Protein AF-A0A2T7KFS6-F1 (afdb_monomer_lite)

pLDDT: mean 76.48, std 19.61, range [35.09, 97.0]

Foldseek 3Di:
DDDDPDDDDPDDDDPPDPDPCDPPPDDFAKDKDKDFDKDFQDLVLLLVVLVVLCVVPVPLLVVLVDDPPDRQDSVSSLVSCVVVDDQVVVVVSRMHGPDMDMDMDGDPDPDPDDDDDDPPDPPPDDD

Sequence (127 aa):
MARRITHPSLLPAVPVQEIPRRPLSLGVHVQRIQIDDLVVTDHRLVLAHARTAARQDPETAALLGYGPTTPLTLQASAALLAALHTTDELSDMGMRIARQTTRTTAATQHRGPVTLELSDAPEQEGR

Secondary structure (DSSP, 8-state):
-------S---------------------EEEEEEEEEEES-HHHHHHHHHHHHHH-HHHHHHTT-BTTBPPPHHHHHHHHHHHS-HHHHHHTTEEEEEEEEEEEE----PPP--------------

Radius of gyration: 32.61 Å; chains: 1; bounding box: 73×32×96 Å

Structure (mmCIF, N/CA/C/O backbone):
data_AF-A0A2T7KFS6-F1
#
_entry.id   AF-A0A2T7KFS6-F1
#
loop_
_atom_site.group_PDB
_atom_site.id
_atom_site.type_symbol
_atom_site.label_atom_id
_atom_site.label_alt_id
_atom_site.label_comp_id
_atom_site.label_asym_id
_atom_site.label_entity_id
_atom_site.label_seq_id
_atom_site.pdbx_PDB_ins_code
_atom_site.Cartn_x
_atom_site.Cartn_y
_atom_site.Cartn_z
_atom_site.occupancy
_atom_site.B_iso_or_equiv
_atom_site.auth_seq_id
_atom_site.auth_comp_id
_atom_site.auth_asym_id
_atom_site.auth_atom_id
_atom_site.pdbx_PDB_model_num
ATOM 1 N N . MET A 1 1 ? -50.818 -7.214 83.973 1.00 38.03 1 MET A N 1
ATOM 2 C CA . MET A 1 1 ? -49.839 -8.244 83.560 1.00 38.03 1 MET A CA 1
ATOM 3 C C . MET A 1 1 ? -49.689 -8.197 82.048 1.00 38.03 1 MET A C 1
ATOM 5 O O . MET A 1 1 ? -50.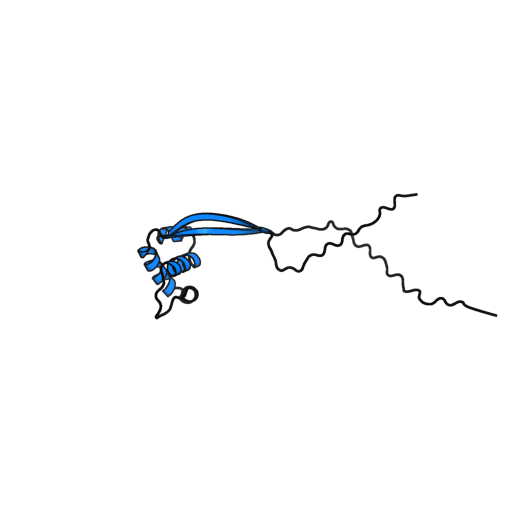690 -8.118 81.352 1.00 38.03 1 MET A O 1
ATOM 9 N N . ALA A 1 2 ? -48.446 -8.120 81.577 1.00 42.38 2 ALA A N 1
ATOM 10 C CA . ALA A 1 2 ? -48.057 -7.818 80.203 1.00 42.38 2 ALA A CA 1
ATOM 11 C C . ALA A 1 2 ? -48.256 -8.993 79.237 1.00 42.38 2 ALA A C 1
ATOM 13 O O . ALA A 1 2 ? -47.996 -10.129 79.619 1.00 42.38 2 ALA A O 1
ATOM 14 N N . ARG A 1 3 ? -48.559 -8.698 77.966 1.00 42.53 3 ARG A N 1
ATOM 15 C CA . ARG A 1 3 ? -48.150 -9.525 76.820 1.00 42.53 3 ARG A CA 1
ATOM 16 C C . ARG A 1 3 ? -47.808 -8.618 75.637 1.00 42.53 3 ARG A C 1
ATOM 18 O O . ARG A 1 3 ? -48.680 -8.120 74.936 1.00 42.53 3 ARG A O 1
ATOM 25 N N . ARG A 1 4 ? -46.503 -8.367 75.490 1.00 45.12 4 ARG A N 1
ATOM 26 C CA . ARG A 1 4 ? -45.877 -7.749 74.318 1.00 45.12 4 ARG A CA 1
ATOM 27 C C . ARG A 1 4 ? -46.023 -8.723 73.150 1.00 45.12 4 ARG A C 1
ATOM 29 O O . ARG A 1 4 ? -45.524 -9.841 73.240 1.00 45.12 4 ARG A O 1
ATOM 36 N N . ILE A 1 5 ? -46.700 -8.306 72.086 1.00 53.12 5 ILE A N 1
ATOM 37 C CA . ILE A 1 5 ? -46.636 -8.987 70.793 1.00 53.12 5 ILE A CA 1
ATOM 38 C C . ILE A 1 5 ? -45.429 -8.385 70.074 1.00 53.12 5 ILE A C 1
ATOM 40 O O . ILE A 1 5 ? -45.495 -7.304 69.497 1.00 53.12 5 ILE A O 1
ATOM 44 N N . THR A 1 6 ? -44.282 -9.037 70.221 1.00 46.38 6 THR A N 1
ATOM 45 C CA . THR A 1 6 ? -43.054 -8.713 69.494 1.00 46.38 6 THR A CA 1
ATOM 46 C C . THR A 1 6 ? -43.196 -9.263 68.076 1.00 46.38 6 THR A C 1
ATOM 48 O O . THR A 1 6 ? -43.039 -10.462 67.859 1.00 46.38 6 THR A O 1
ATOM 51 N N . HIS A 1 7 ? -43.537 -8.405 67.114 1.00 47.78 7 HIS A N 1
ATOM 52 C CA . HIS A 1 7 ? -43.425 -8.746 65.695 1.00 47.78 7 HIS A CA 1
ATOM 53 C C . HIS A 1 7 ? -41.937 -8.806 65.307 1.00 47.78 7 HIS A C 1
ATOM 55 O O . HIS A 1 7 ? -41.196 -7.877 65.643 1.00 47.78 7 HIS A O 1
ATOM 61 N N . PRO A 1 8 ? -41.466 -9.876 64.643 1.00 49.44 8 PRO A N 1
ATOM 62 C CA . PRO A 1 8 ? -40.081 -9.970 64.216 1.00 49.44 8 PRO A CA 1
ATOM 63 C C . PRO A 1 8 ? -39.859 -9.170 62.924 1.00 49.44 8 PRO A C 1
ATOM 65 O O . PRO A 1 8 ? -40.660 -9.238 61.995 1.00 49.44 8 PRO A O 1
ATOM 68 N N . SER A 1 9 ? -38.722 -8.472 62.882 1.00 48.09 9 SER A N 1
ATOM 69 C CA . SER A 1 9 ? -38.058 -7.954 61.675 1.00 48.09 9 SER A CA 1
ATOM 70 C C . SER A 1 9 ? -38.567 -6.627 61.094 1.00 48.09 9 SER A C 1
ATOM 72 O O . SER A 1 9 ? -38.982 -6.550 59.942 1.00 48.09 9 SER A O 1
ATOM 74 N N . LEU A 1 10 ? -38.403 -5.537 61.851 1.00 49.66 10 LEU A N 1
ATOM 75 C CA . LEU A 1 10 ? -38.155 -4.222 61.247 1.00 49.66 10 LEU A CA 1
ATOM 76 C C . LEU A 1 10 ? -36.681 -4.171 60.826 1.00 49.66 10 LEU A C 1
ATOM 78 O O . LEU A 1 10 ? -35.803 -3.894 61.643 1.00 49.66 10 LEU A O 1
ATOM 82 N N . LEU A 1 11 ? -36.402 -4.497 59.562 1.00 55.91 11 LEU A N 1
ATOM 83 C CA . LEU A 1 11 ? -35.117 -4.153 58.955 1.00 55.91 11 LEU A CA 1
ATOM 84 C C . LEU A 1 11 ? -34.979 -2.617 58.948 1.00 55.91 11 LEU A C 1
ATOM 86 O O . LEU A 1 11 ? -35.980 -1.932 58.719 1.00 55.91 11 LEU A O 1
ATOM 90 N N . PRO A 1 12 ? -33.785 -2.054 59.210 1.00 47.91 12 PRO A N 1
ATOM 91 C CA . PRO A 1 12 ? -33.590 -0.609 59.196 1.00 47.91 12 PRO A CA 1
ATOM 92 C C . PRO A 1 12 ? -33.981 -0.039 57.831 1.00 47.91 12 PRO A C 1
ATOM 94 O O . PRO A 1 12 ? -33.520 -0.534 56.802 1.00 47.91 12 PRO A O 1
ATOM 97 N N . ALA A 1 13 ? -34.817 1.000 57.820 1.00 56.56 13 ALA A N 1
ATOM 98 C CA . ALA A 1 13 ? -35.080 1.776 56.617 1.00 56.56 13 ALA A CA 1
ATOM 99 C C . ALA A 1 13 ? -33.749 2.357 56.116 1.00 56.56 13 ALA A C 1
ATOM 101 O O . ALA A 1 13 ? -33.148 3.217 56.761 1.00 56.56 13 ALA A O 1
ATOM 102 N N . VAL A 1 14 ? -33.264 1.836 54.991 1.00 55.91 14 VAL A N 1
ATOM 103 C CA . VAL A 1 14 ? -32.104 2.382 54.286 1.00 55.91 14 VAL A CA 1
ATOM 104 C C . VAL A 1 14 ? -32.514 3.767 53.774 1.00 55.91 14 VAL A C 1
ATOM 106 O O . VAL A 1 14 ? -33.590 3.879 53.181 1.00 55.91 14 VAL A O 1
ATOM 109 N N . PRO A 1 15 ? -31.732 4.834 54.013 1.00 48.50 15 PRO A N 1
ATOM 110 C CA . PRO A 1 15 ? -32.089 6.150 53.507 1.00 48.50 15 PRO A CA 1
ATOM 111 C C . PRO A 1 15 ? -32.160 6.094 51.978 1.00 48.50 15 PRO A C 1
ATOM 113 O O . PRO A 1 15 ? -31.227 5.622 51.326 1.00 48.50 15 PRO A O 1
ATOM 116 N N . VAL A 1 16 ? -33.277 6.565 51.417 1.00 56.28 16 VAL A N 1
ATOM 117 C CA . VAL A 1 16 ? -33.430 6.787 49.977 1.00 56.28 16 VAL A CA 1
ATOM 118 C C . VAL A 1 16 ? -32.385 7.821 49.584 1.00 56.28 16 VAL A C 1
ATOM 120 O O . VAL A 1 16 ? -32.512 9.007 49.877 1.00 56.28 16 VAL A O 1
ATOM 123 N N . GLN A 1 17 ? -31.295 7.348 48.993 1.00 54.06 17 GLN A N 1
ATOM 124 C CA . GLN A 1 17 ? -30.260 8.208 48.459 1.00 54.06 17 GLN A CA 1
ATOM 125 C C . GLN A 1 17 ? -30.835 8.832 47.184 1.00 54.06 17 GLN A C 1
ATOM 127 O O . GLN A 1 17 ? -31.021 8.142 46.183 1.00 54.06 17 GLN A O 1
ATOM 132 N N . GLU A 1 18 ? -31.186 10.118 47.232 1.00 53.44 18 GLU A N 1
ATOM 133 C CA . GLU A 1 18 ? -31.571 10.884 46.047 1.00 53.44 18 GLU A CA 1
ATOM 134 C C . GLU A 1 18 ? -30.363 10.959 45.112 1.00 53.44 18 GLU A C 1
ATOM 136 O O . GLU A 1 18 ? -29.474 11.798 45.256 1.00 53.44 18 GLU A O 1
ATOM 141 N N . ILE A 1 19 ? -30.290 10.022 44.170 1.00 60.22 19 ILE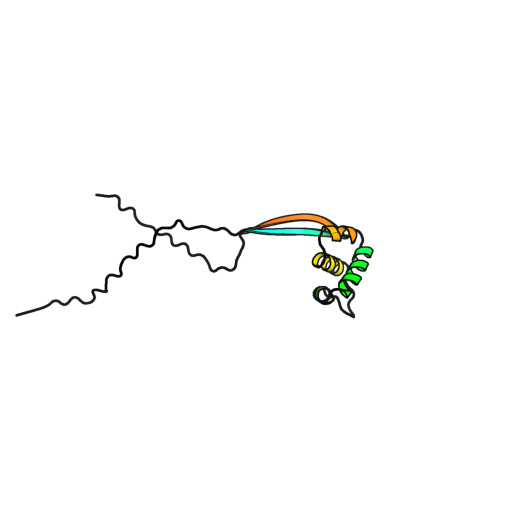 A N 1
ATOM 142 C CA . ILE A 1 19 ? -29.299 10.063 43.104 1.00 60.22 19 ILE A CA 1
ATOM 143 C C . ILE A 1 19 ? -29.695 11.249 42.216 1.00 60.22 19 ILE A C 1
ATOM 145 O O . ILE A 1 19 ? -30.787 11.229 41.637 1.00 60.22 19 ILE A O 1
ATOM 149 N N . PRO A 1 20 ? -28.860 12.297 42.087 1.00 55.06 20 PRO A N 1
ATOM 150 C CA . PRO A 1 20 ? -29.169 13.401 41.195 1.00 55.06 20 PRO A CA 1
ATOM 151 C C . PRO A 1 20 ? -29.329 12.849 39.777 1.00 55.06 20 PRO A C 1
ATOM 153 O O . PRO A 1 20 ? -28.387 12.281 39.219 1.00 55.06 20 PRO A O 1
ATOM 156 N N . ARG A 1 21 ? -30.530 13.016 39.205 1.00 64.25 21 ARG A N 1
ATOM 157 C CA . ARG A 1 21 ? -30.890 12.638 37.830 1.00 64.25 21 ARG A CA 1
ATOM 158 C C . ARG A 1 21 ? -30.107 13.500 36.838 1.00 64.25 21 ARG A C 1
ATOM 160 O O . ARG A 1 21 ? -30.639 14.427 36.234 1.00 64.25 21 ARG A O 1
ATOM 167 N N . ARG A 1 22 ? -28.806 13.242 36.701 1.00 59.03 22 ARG A N 1
ATOM 168 C CA . ARG A 1 22 ? -28.021 13.782 35.592 1.00 59.03 22 ARG A CA 1
ATOM 169 C C . ARG A 1 22 ? -28.534 13.121 34.311 1.00 59.03 22 ARG A C 1
ATOM 171 O O . ARG A 1 22 ? -28.738 11.906 34.322 1.00 59.03 22 ARG A O 1
ATOM 178 N N . PRO A 1 23 ? -28.743 13.877 33.221 1.00 65.69 23 PRO A N 1
ATOM 179 C CA . PRO A 1 23 ? -29.078 13.275 31.941 1.00 65.69 23 PRO A CA 1
ATOM 180 C C . PRO A 1 23 ? -27.999 12.250 31.583 1.00 65.69 23 PRO A C 1
ATOM 182 O O . PRO A 1 23 ? -26.802 12.530 31.693 1.00 65.69 23 PRO A O 1
ATOM 185 N N . LEU A 1 24 ? -28.429 11.047 31.205 1.00 63.84 24 LEU A N 1
ATOM 186 C CA . LEU A 1 24 ? -27.529 9.989 30.762 1.00 63.84 24 LEU A CA 1
ATOM 187 C C . LEU A 1 24 ? -26.782 10.496 29.521 1.00 63.84 24 LEU A C 1
ATOM 189 O O . LEU A 1 24 ? -27.382 10.708 28.469 1.00 63.84 24 LEU A O 1
ATOM 193 N N . SER A 1 25 ? -25.475 10.732 29.647 1.00 59.22 25 SER A N 1
ATOM 194 C CA . SER A 1 25 ? -24.639 11.125 28.512 1.00 59.22 25 SER A CA 1
ATOM 195 C C . SER A 1 25 ? -24.374 9.895 27.643 1.00 59.22 25 SER A C 1
ATOM 197 O O . SER A 1 25 ? -23.538 9.052 27.972 1.00 59.22 25 SER A O 1
ATOM 199 N N . LEU A 1 26 ? -25.122 9.768 26.546 1.00 66.25 26 LEU A N 1
ATOM 200 C C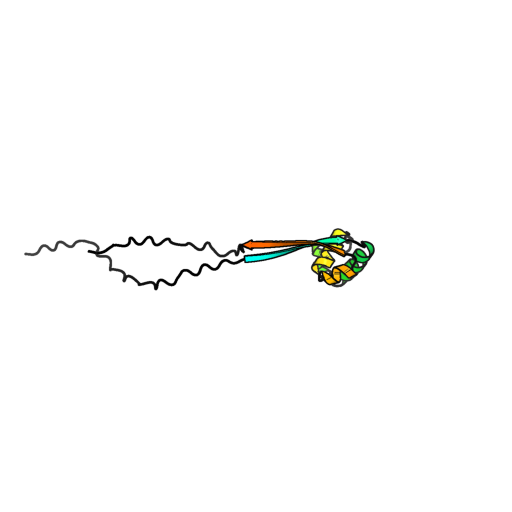A . LEU A 1 26 ? -24.936 8.721 25.543 1.00 66.25 26 LEU A CA 1
ATOM 201 C C . LEU A 1 26 ? -23.800 9.123 24.593 1.00 66.25 26 LEU A C 1
ATOM 203 O O . LEU A 1 26 ? -24.015 9.770 23.570 1.00 66.25 26 LEU A O 1
ATOM 207 N N . GLY A 1 27 ? -22.569 8.753 24.942 1.00 67.56 27 GLY A N 1
ATOM 208 C CA . GLY A 1 27 ? -21.409 8.946 24.073 1.00 67.56 27 GLY A CA 1
ATOM 209 C C . GLY A 1 27 ? -21.263 7.808 23.063 1.00 67.56 27 GLY A C 1
ATOM 210 O O . GLY A 1 27 ? -20.791 6.732 23.422 1.00 67.56 27 GLY A O 1
ATOM 211 N N . VAL A 1 28 ? -21.602 8.036 21.792 1.00 70.88 28 VAL A N 1
ATOM 212 C CA . VAL A 1 28 ? -21.324 7.069 20.714 1.00 70.88 28 VAL A CA 1
ATOM 213 C C . VAL A 1 28 ? -19.892 7.258 20.226 1.00 70.88 28 VAL A C 1
ATOM 215 O O . VAL A 1 28 ? -19.516 8.342 19.787 1.00 70.88 28 VAL A O 1
ATOM 218 N N . HIS A 1 29 ? -19.080 6.206 20.308 1.00 76.00 29 HIS A N 1
ATOM 219 C CA . HIS A 1 29 ? -17.727 6.217 19.755 1.00 76.00 29 HIS A CA 1
ATOM 220 C C . HIS A 1 29 ? -17.768 5.685 18.328 1.00 76.00 29 HIS A C 1
ATOM 222 O O . HIS A 1 29 ? -18.394 4.662 18.049 1.00 76.00 29 HIS A O 1
ATOM 228 N N . VAL A 1 30 ? -17.099 6.382 17.417 1.00 80.44 30 VAL A N 1
ATOM 229 C CA . VAL A 1 30 ? -17.056 6.038 15.997 1.00 80.44 30 VAL A CA 1
ATOM 230 C C . VAL A 1 30 ? -15.601 5.859 15.590 1.00 80.44 30 VAL A C 1
ATOM 232 O O . VAL A 1 30 ? -14.751 6.679 15.928 1.00 80.44 30 VAL A O 1
ATOM 235 N N . GLN A 1 31 ? -15.315 4.782 14.864 1.00 84.00 31 GLN A N 1
ATOM 236 C CA . GLN A 1 31 ? -14.024 4.522 14.249 1.00 84.00 31 GLN A CA 1
ATOM 237 C C . GLN A 1 31 ? -14.131 4.760 12.743 1.00 84.00 31 GLN A C 1
ATOM 239 O O . GLN A 1 31 ? -15.006 4.212 12.071 1.00 84.00 31 GLN A O 1
ATOM 244 N N . ARG A 1 32 ? -13.227 5.582 12.209 1.00 86.81 32 ARG A N 1
ATOM 245 C CA . ARG A 1 32 ? -13.069 5.792 10.770 1.00 86.81 32 ARG A CA 1
ATOM 246 C C . ARG A 1 32 ? -11.831 5.035 10.307 1.00 86.81 32 ARG A C 1
ATOM 248 O O . ARG A 1 32 ? -10.744 5.270 10.818 1.00 86.81 32 ARG A O 1
ATOM 255 N N . ILE A 1 33 ? -12.015 4.134 9.352 1.00 88.06 33 ILE A N 1
ATOM 256 C CA . ILE A 1 33 ? -10.965 3.310 8.755 1.00 88.06 33 ILE A CA 1
ATOM 257 C C . ILE A 1 33 ? -10.837 3.728 7.291 1.00 88.06 33 ILE A C 1
ATOM 259 O O . ILE A 1 33 ? -11.831 3.744 6.561 1.00 88.06 33 ILE A O 1
ATOM 263 N N . GLN A 1 34 ? -9.629 4.086 6.870 1.00 87.12 34 GLN A N 1
ATOM 264 C CA . GLN A 1 34 ? -9.297 4.327 5.467 1.00 87.12 34 GLN A CA 1
ATOM 265 C C . GLN A 1 34 ? -8.593 3.092 4.910 1.00 87.12 34 GLN A C 1
ATOM 267 O O . GLN A 1 34 ? -7.717 2.529 5.561 1.00 87.12 34 GLN A O 1
ATOM 272 N N . ILE A 1 35 ? -9.041 2.645 3.740 1.00 88.31 35 ILE A N 1
ATOM 273 C CA . ILE A 1 35 ? -8.508 1.490 3.024 1.00 88.31 35 ILE A CA 1
ATOM 274 C C . ILE A 1 35 ? -8.137 1.971 1.628 1.00 88.31 35 ILE A C 1
ATOM 276 O O . ILE A 1 35 ? -9.019 2.371 0.863 1.00 88.31 35 ILE A O 1
ATOM 280 N N . ASP A 1 36 ? -6.848 1.918 1.316 1.00 90.06 36 ASP A N 1
ATOM 281 C CA . ASP A 1 36 ? -6.316 2.287 0.011 1.00 90.06 36 ASP A CA 1
ATOM 282 C C . ASP A 1 36 ? -5.933 1.015 -0.758 1.00 90.06 36 ASP A C 1
ATOM 284 O O . ASP A 1 36 ? -5.087 0.232 -0.324 1.00 90.06 36 ASP A O 1
ATOM 288 N N . ASP A 1 37 ? -6.563 0.809 -1.913 1.00 90.62 37 ASP A N 1
ATOM 289 C CA . ASP A 1 37 ? -6.223 -0.262 -2.843 1.00 90.62 37 ASP A CA 1
ATOM 290 C C . ASP A 1 37 ? -5.066 0.211 -3.726 1.00 90.62 37 ASP A C 1
ATOM 292 O O . ASP A 1 37 ? -5.219 1.128 -4.543 1.00 90.62 37 ASP A O 1
ATOM 296 N N . LEU A 1 38 ? -3.906 -0.425 -3.578 1.00 91.88 38 LEU A N 1
ATOM 297 C CA . LEU A 1 38 ? -2.689 -0.089 -4.313 1.00 91.88 38 LEU A CA 1
ATOM 298 C C . LEU A 1 38 ? -2.506 -0.993 -5.534 1.00 91.88 38 LEU A C 1
ATOM 300 O O . LEU A 1 38 ? -2.696 -2.208 -5.473 1.00 91.88 38 LEU A O 1
ATOM 304 N N . VAL A 1 39 ? -2.078 -0.398 -6.646 1.00 94.88 39 VAL A N 1
ATOM 305 C CA . VAL A 1 39 ? -1.679 -1.109 -7.866 1.00 94.88 39 VAL A CA 1
ATOM 306 C C . VAL A 1 39 ? -0.218 -0.818 -8.162 1.00 94.88 39 VAL A C 1
ATOM 308 O O . VAL A 1 39 ? 0.203 0.336 -8.166 1.00 94.88 39 VAL A O 1
ATOM 311 N N . VAL A 1 40 ? 0.543 -1.868 -8.458 1.00 96.31 40 VAL A N 1
ATOM 312 C CA . VAL A 1 40 ? 1.929 -1.757 -8.919 1.00 96.31 40 VAL A CA 1
ATOM 313 C C . VAL A 1 40 ? 1.936 -1.324 -10.384 1.00 96.31 40 VAL A C 1
ATOM 315 O O . VAL A 1 40 ? 1.383 -2.013 -11.241 1.00 96.31 40 VAL A O 1
ATOM 318 N N . THR A 1 41 ? 2.567 -0.190 -10.672 1.00 95.94 41 THR A N 1
ATOM 319 C CA . THR A 1 41 ? 2.771 0.328 -12.031 1.00 95.94 41 THR A CA 1
ATOM 320 C C . THR A 1 41 ? 4.135 -0.075 -12.583 1.00 95.94 41 THR A C 1
ATOM 322 O O . THR A 1 41 ? 4.224 -0.435 -13.756 1.00 95.94 41 THR A O 1
ATOM 325 N N . ASP A 1 42 ? 5.172 -0.101 -11.740 1.00 96.56 42 ASP A N 1
ATOM 326 C CA . ASP A 1 42 ? 6.511 -0.581 -12.091 1.00 96.56 42 ASP A CA 1
ATOM 327 C C . ASP A 1 42 ? 7.029 -1.590 -11.057 1.00 96.56 42 ASP A C 1
ATOM 329 O O . ASP A 1 42 ? 7.514 -1.254 -9.977 1.00 96.56 42 ASP A O 1
ATOM 333 N N . HIS A 1 43 ? 6.969 -2.871 -11.422 1.00 95.81 43 HIS A N 1
ATOM 334 C CA . HIS A 1 43 ? 7.418 -3.963 -10.563 1.00 95.81 43 HIS A CA 1
ATOM 335 C C . HIS A 1 43 ? 8.930 -3.959 -10.303 1.00 95.81 43 HIS A C 1
ATOM 337 O O . HIS A 1 43 ? 9.365 -4.442 -9.258 1.00 95.81 43 HIS A O 1
ATOM 343 N N . ARG A 1 44 ? 9.754 -3.460 -11.234 1.00 96.25 44 ARG A N 1
ATOM 344 C CA . ARG A 1 44 ? 11.217 -3.461 -11.067 1.00 96.25 44 ARG A CA 1
ATOM 345 C C . ARG A 1 44 ? 11.625 -2.424 -10.039 1.00 96.25 44 ARG A C 1
ATOM 347 O O . ARG A 1 44 ? 12.470 -2.714 -9.193 1.00 96.25 44 ARG A O 1
ATOM 354 N N . LEU A 1 45 ? 10.987 -1.261 -10.108 1.00 96.44 45 LEU A N 1
ATOM 355 C CA . LEU A 1 45 ? 11.179 -0.172 -9.165 1.00 96.44 45 LEU A CA 1
ATOM 356 C C . LEU A 1 45 ? 10.767 -0.609 -7.753 1.00 96.44 45 LEU A C 1
ATOM 358 O O . LEU A 1 45 ? 11.593 -0.569 -6.840 1.00 96.44 45 LEU A O 1
ATOM 362 N N . VAL A 1 46 ? 9.566 -1.182 -7.605 1.00 97.00 46 VAL A N 1
ATOM 363 C CA . VAL A 1 46 ? 9.074 -1.731 -6.329 1.00 97.00 46 VAL A CA 1
ATOM 364 C C . VAL A 1 46 ? 10.050 -2.747 -5.736 1.00 97.00 46 VAL A C 1
ATOM 366 O O . VAL A 1 46 ? 10.413 -2.648 -4.567 1.00 97.00 46 VAL A O 1
ATOM 369 N N . LEU A 1 47 ? 10.531 -3.711 -6.529 1.00 95.56 47 LEU A N 1
ATOM 370 C CA . LEU A 1 47 ? 11.477 -4.721 -6.041 1.00 95.56 47 LEU A CA 1
ATOM 371 C C . LEU A 1 47 ? 12.826 -4.111 -5.625 1.00 95.56 47 LEU A C 1
ATOM 373 O O . LEU A 1 47 ? 13.436 -4.568 -4.656 1.00 95.56 47 LEU A O 1
ATOM 377 N N . ALA A 1 48 ? 13.317 -3.098 -6.343 1.00 95.69 48 ALA A N 1
ATOM 378 C CA . ALA A 1 48 ? 14.572 -2.426 -6.017 1.00 95.69 48 ALA A CA 1
ATOM 379 C C . ALA A 1 48 ? 14.474 -1.638 -4.700 1.00 95.69 48 ALA A C 1
ATOM 381 O O . ALA A 1 48 ? 15.344 -1.777 -3.831 1.00 95.69 48 ALA A O 1
ATOM 382 N N . HIS A 1 49 ? 13.394 -0.873 -4.524 1.00 96.69 49 HIS A N 1
ATOM 383 C CA . HIS A 1 49 ? 13.129 -0.135 -3.291 1.00 96.69 49 HIS A CA 1
ATOM 384 C C . HIS A 1 49 ? 12.872 -1.079 -2.120 1.00 96.69 49 HIS A C 1
ATOM 386 O O . HIS A 1 49 ? 13.510 -0.933 -1.081 1.00 96.69 49 HIS A O 1
ATOM 392 N N . ALA A 1 50 ? 12.060 -2.121 -2.305 1.00 95.38 50 ALA A N 1
ATOM 393 C CA . ALA A 1 50 ? 11.764 -3.087 -1.252 1.00 95.38 50 ALA A CA 1
ATOM 394 C C . ALA A 1 50 ? 13.011 -3.840 -0.771 1.00 95.38 50 ALA A C 1
ATOM 396 O O . ALA A 1 50 ? 13.151 -4.091 0.420 1.00 95.38 50 ALA A O 1
ATOM 397 N N . ARG A 1 51 ? 13.967 -4.156 -1.655 1.00 93.06 51 ARG A N 1
ATOM 398 C CA . ARG A 1 51 ? 15.262 -4.733 -1.238 1.00 93.06 51 ARG A CA 1
ATOM 399 C C . ARG A 1 51 ? 16.087 -3.774 -0.392 1.00 93.06 51 ARG A C 1
ATOM 401 O O . ARG A 1 51 ? 16.837 -4.216 0.474 1.00 93.06 51 ARG A O 1
ATOM 408 N N . THR A 1 52 ? 16.006 -2.479 -0.677 1.00 94.75 52 THR A N 1
ATOM 409 C CA . THR A 1 52 ? 16.694 -1.455 0.113 1.00 94.75 52 THR A CA 1
ATOM 410 C C . THR A 1 52 ? 16.019 -1.284 1.466 1.00 94.75 52 THR A C 1
ATOM 412 O O . THR A 1 52 ? 16.708 -1.364 2.479 1.00 94.75 52 THR A O 1
ATOM 415 N N . ALA A 1 53 ? 14.689 -1.196 1.487 1.00 95.00 53 ALA A N 1
ATOM 416 C CA . ALA A 1 53 ? 13.889 -1.134 2.703 1.00 95.00 53 ALA A CA 1
ATOM 417 C C . ALA A 1 53 ? 14.098 -2.371 3.592 1.00 95.00 53 ALA A C 1
ATOM 419 O O . ALA A 1 53 ? 14.361 -2.235 4.776 1.00 95.00 53 ALA A O 1
ATOM 420 N N . ALA A 1 54 ? 14.128 -3.577 3.019 1.00 93.69 54 ALA A N 1
ATOM 421 C CA . ALA A 1 54 ? 14.357 -4.815 3.768 1.00 93.69 54 ALA A CA 1
ATOM 422 C C . ALA A 1 54 ? 15.751 -4.913 4.412 1.00 93.69 54 ALA A C 1
ATOM 424 O O . ALA A 1 54 ? 15.946 -5.683 5.348 1.00 93.69 54 ALA A O 1
ATOM 425 N N . ARG A 1 55 ? 16.740 -4.162 3.906 1.00 92.94 55 ARG A N 1
ATOM 426 C CA . ARG A 1 55 ? 18.052 -4.033 4.561 1.00 92.94 55 ARG A CA 1
ATOM 427 C C . ARG A 1 55 ? 18.039 -3.008 5.692 1.00 92.94 55 ARG A C 1
ATOM 429 O O . ARG A 1 55 ? 18.845 -3.130 6.606 1.00 92.94 55 ARG A O 1
ATOM 436 N N . GLN A 1 56 ? 17.186 -1.993 5.590 1.00 94.75 56 GLN A N 1
ATOM 437 C CA . GLN A 1 56 ? 17.040 -0.942 6.596 1.00 94.75 56 GLN A CA 1
ATOM 438 C C . GLN A 1 56 ? 16.179 -1.413 7.770 1.00 94.75 56 GLN A C 1
ATOM 440 O O . GLN A 1 56 ? 16.513 -1.129 8.914 1.00 94.75 56 GLN A O 1
ATOM 445 N N . ASP A 1 57 ? 15.125 -2.174 7.479 1.00 94.06 57 ASP A N 1
ATOM 446 C CA . ASP A 1 57 ? 14.219 -2.765 8.454 1.00 94.06 57 ASP A CA 1
ATOM 447 C C . ASP A 1 57 ? 14.011 -4.265 8.160 1.00 94.06 57 ASP A C 1
ATOM 449 O O . ASP A 1 57 ? 13.069 -4.668 7.462 1.00 94.06 57 ASP A O 1
ATOM 453 N N . PRO A 1 58 ? 14.923 -5.118 8.658 1.00 91.62 58 PRO A N 1
ATOM 454 C CA . PRO A 1 58 ? 14.813 -6.558 8.479 1.00 91.62 58 PRO A CA 1
ATOM 455 C C . PRO A 1 58 ? 13.685 -7.172 9.317 1.00 91.62 58 PRO A C 1
ATOM 457 O O . PRO A 1 58 ? 13.187 -8.234 8.944 1.00 91.62 58 PRO A O 1
ATOM 460 N N . GLU A 1 59 ? 13.266 -6.539 10.419 1.00 93.56 59 GLU A N 1
ATOM 461 C CA . GLU A 1 59 ? 12.210 -7.067 11.290 1.00 93.56 59 GLU A CA 1
ATOM 462 C C . GLU A 1 59 ? 10.854 -7.004 10.587 1.00 93.56 59 GLU A C 1
ATOM 464 O O . GLU A 1 59 ? 10.170 -8.024 10.464 1.00 93.56 59 GLU A O 1
ATOM 469 N N . THR A 1 60 ? 10.504 -5.846 10.021 1.00 92.94 60 THR A N 1
ATOM 470 C CA . THR A 1 60 ? 9.261 -5.692 9.252 1.00 92.94 60 THR A CA 1
ATOM 471 C C . THR A 1 60 ? 9.272 -6.562 7.994 1.00 92.94 60 THR A C 1
ATOM 473 O O . THR A 1 60 ? 8.264 -7.183 7.646 1.00 92.94 60 THR A O 1
ATOM 476 N N . ALA A 1 61 ? 10.422 -6.686 7.325 1.00 92.12 61 ALA A N 1
ATOM 477 C CA . ALA A 1 61 ? 10.556 -7.571 6.171 1.00 92.12 61 ALA A CA 1
ATOM 478 C C . ALA A 1 61 ? 10.355 -9.054 6.542 1.00 92.12 61 ALA A C 1
ATOM 480 O O . ALA A 1 61 ? 9.713 -9.792 5.788 1.00 92.12 61 ALA A O 1
ATOM 481 N N . ALA A 1 62 ? 10.847 -9.491 7.706 1.00 92.19 62 ALA A N 1
ATOM 482 C CA . ALA A 1 62 ? 10.669 -10.857 8.193 1.00 92.19 62 ALA A CA 1
ATOM 483 C C . ALA A 1 62 ? 9.197 -11.194 8.483 1.00 92.19 62 ALA A C 1
ATOM 485 O O . ALA A 1 62 ? 8.755 -12.298 8.156 1.00 92.19 62 ALA A O 1
ATOM 486 N N . LEU A 1 63 ? 8.407 -10.241 9.001 1.00 93.75 63 LEU A N 1
ATOM 487 C CA . LEU A 1 63 ? 6.954 -10.408 9.186 1.00 93.75 63 LEU A CA 1
ATOM 488 C C . LEU A 1 63 ? 6.216 -10.687 7.868 1.00 93.75 63 LEU A C 1
ATOM 490 O O . LEU A 1 63 ? 5.181 -11.350 7.857 1.00 93.75 63 LEU A O 1
ATOM 494 N N . LEU A 1 64 ? 6.769 -10.213 6.751 1.00 91.62 64 LEU A N 1
ATOM 495 C CA . LEU A 1 64 ? 6.242 -10.416 5.401 1.00 91.62 64 LEU A CA 1
ATOM 496 C C . LEU A 1 64 ? 6.870 -11.625 4.685 1.00 91.62 64 LEU A C 1
ATOM 498 O O . LEU A 1 64 ? 6.640 -11.830 3.492 1.00 91.62 64 LEU A O 1
ATOM 502 N N . GLY A 1 65 ? 7.648 -12.438 5.407 1.00 85.06 65 GLY A N 1
ATOM 503 C CA . GLY A 1 65 ? 8.241 -13.676 4.906 1.00 85.06 65 GLY A CA 1
ATOM 504 C C . GLY A 1 65 ? 9.573 -13.506 4.172 1.00 85.06 65 GLY A C 1
ATOM 505 O O . GLY A 1 65 ? 10.029 -14.455 3.530 1.00 85.06 65 GLY A O 1
ATOM 506 N N . TYR A 1 66 ? 10.214 -12.333 4.251 1.00 87.75 66 TYR A N 1
ATOM 507 C CA . TYR A 1 66 ? 11.582 -12.162 3.761 1.00 87.75 66 TYR A CA 1
ATOM 508 C C . TYR A 1 66 ? 12.582 -12.849 4.689 1.00 87.75 66 TYR A C 1
ATOM 510 O O . TYR A 1 66 ? 12.505 -12.733 5.910 1.00 87.75 66 TYR A O 1
ATOM 518 N N . GLY A 1 67 ? 13.565 -13.528 4.107 1.00 83.81 67 GLY A N 1
ATOM 519 C CA . GLY A 1 67 ? 14.648 -14.128 4.869 1.00 83.81 67 GLY A CA 1
ATOM 520 C C . GLY A 1 67 ? 15.898 -14.340 4.023 1.00 83.81 67 GLY A C 1
ATOM 521 O O . GLY A 1 67 ? 15.869 -14.134 2.810 1.00 83.81 67 GLY A O 1
ATOM 522 N N . PRO A 1 68 ? 16.999 -14.810 4.630 1.00 78.56 68 PRO A N 1
ATOM 523 C CA . PRO A 1 68 ? 18.273 -15.006 3.935 1.00 78.56 68 PRO A CA 1
ATOM 524 C C . PRO A 1 68 ? 18.164 -15.948 2.729 1.00 78.56 68 PRO A C 1
ATOM 526 O O . PRO A 1 68 ? 18.894 -15.810 1.752 1.00 78.56 68 PRO A O 1
ATOM 529 N N . THR A 1 69 ? 17.242 -16.908 2.804 1.00 84.88 69 THR A N 1
ATOM 530 C CA . THR A 1 69 ? 17.011 -17.941 1.788 1.00 84.88 69 THR A CA 1
ATOM 531 C C . THR A 1 69 ? 15.725 -17.730 0.994 1.00 84.88 69 THR A C 1
ATOM 533 O O . THR A 1 69 ? 15.487 -18.455 0.031 1.00 84.88 69 THR A O 1
ATOM 536 N N . THR A 1 70 ? 14.896 -16.758 1.382 1.00 85.62 70 THR A N 1
ATOM 537 C CA . THR A 1 70 ? 13.571 -16.539 0.796 1.00 85.62 70 THR A CA 1
ATOM 538 C C . THR A 1 70 ? 13.506 -15.127 0.220 1.00 85.62 70 THR A C 1
ATOM 540 O O . THR A 1 70 ? 13.451 -14.159 0.983 1.00 85.62 70 THR A O 1
ATOM 543 N N . PRO A 1 71 ? 13.525 -14.971 -1.117 1.00 83.75 71 PRO A N 1
ATOM 544 C CA . PRO A 1 71 ? 13.438 -13.655 -1.728 1.00 83.75 71 PRO A CA 1
ATOM 545 C C . PRO A 1 71 ? 12.050 -13.047 -1.497 1.00 83.75 71 PRO A C 1
ATOM 547 O O . PRO A 1 71 ? 11.045 -13.756 -1.464 1.00 83.75 71 PRO A O 1
ATOM 550 N N . LEU A 1 72 ? 11.985 -11.718 -1.402 1.00 85.56 72 LEU A N 1
ATOM 551 C CA . LEU A 1 72 ? 10.708 -11.008 -1.384 1.00 85.56 72 LEU A CA 1
ATOM 552 C C . LEU A 1 72 ? 9.955 -11.241 -2.699 1.00 85.56 72 LEU A C 1
ATOM 554 O O . LEU A 1 72 ? 10.473 -10.972 -3.786 1.00 85.56 72 LEU A O 1
ATOM 558 N N . THR A 1 73 ? 8.715 -11.711 -2.585 1.00 93.44 73 THR A N 1
ATOM 559 C CA . THR A 1 73 ? 7.765 -11.721 -3.701 1.00 93.44 73 THR A CA 1
ATOM 560 C C . THR A 1 73 ? 7.322 -10.292 -4.005 1.00 93.44 73 THR A C 1
ATOM 562 O O . THR A 1 73 ? 7.396 -9.422 -3.140 1.00 93.44 73 THR A O 1
ATOM 565 N N . LEU A 1 74 ? 6.807 -10.032 -5.210 1.00 94.38 74 LEU A N 1
ATOM 566 C CA . LEU A 1 74 ? 6.317 -8.694 -5.562 1.00 94.38 74 LEU A CA 1
ATOM 567 C C . LEU A 1 74 ? 5.222 -8.204 -4.601 1.00 94.38 74 LEU A C 1
ATOM 569 O O . LEU A 1 74 ? 5.235 -7.048 -4.194 1.00 94.38 74 LEU A O 1
ATOM 573 N N . GLN A 1 75 ? 4.306 -9.092 -4.208 1.00 93.56 75 GLN A N 1
ATOM 574 C CA . GLN A 1 75 ? 3.252 -8.767 -3.250 1.00 93.56 75 GLN A CA 1
ATOM 575 C C . GLN A 1 75 ? 3.834 -8.413 -1.877 1.00 93.56 75 GLN A C 1
ATOM 577 O O . GLN A 1 75 ? 3.436 -7.411 -1.291 1.00 93.56 75 GLN A O 1
ATOM 582 N N . ALA A 1 76 ? 4.796 -9.196 -1.381 1.00 94.00 76 ALA A N 1
ATOM 583 C CA . ALA A 1 76 ? 5.459 -8.905 -0.113 1.00 94.00 76 ALA A CA 1
ATOM 584 C C . ALA A 1 76 ? 6.297 -7.618 -0.190 1.00 94.00 76 ALA A C 1
ATOM 586 O O . ALA A 1 76 ? 6.326 -6.849 0.761 1.00 94.00 76 ALA A O 1
ATOM 587 N N . SER A 1 77 ? 6.929 -7.336 -1.333 1.00 95.56 77 SER A N 1
ATOM 588 C CA . SER A 1 77 ? 7.628 -6.073 -1.584 1.00 95.56 77 SER A CA 1
ATOM 589 C C . SER A 1 77 ? 6.688 -4.874 -1.542 1.00 95.56 77 SER A C 1
ATOM 591 O O . SER A 1 77 ? 6.984 -3.905 -0.854 1.00 95.56 77 SER A O 1
ATOM 593 N N . ALA A 1 78 ? 5.547 -4.947 -2.229 1.00 95.44 78 ALA A N 1
ATOM 594 C CA . ALA A 1 78 ? 4.542 -3.889 -2.203 1.00 95.44 78 ALA A CA 1
ATOM 595 C C . ALA A 1 78 ? 3.984 -3.677 -0.786 1.00 95.44 78 ALA A C 1
ATOM 597 O O . ALA A 1 78 ? 3.867 -2.541 -0.338 1.00 95.44 78 ALA A O 1
ATOM 598 N N . ALA A 1 79 ? 3.707 -4.766 -0.060 1.00 95.00 79 ALA A N 1
ATOM 599 C CA . ALA A 1 79 ? 3.252 -4.709 1.327 1.00 95.00 79 ALA A CA 1
ATOM 600 C C . ALA A 1 79 ? 4.302 -4.090 2.263 1.00 95.00 79 ALA A C 1
ATOM 602 O O . ALA A 1 79 ? 3.949 -3.282 3.115 1.00 95.00 79 ALA A O 1
ATOM 603 N N . LEU A 1 80 ? 5.585 -4.422 2.081 1.00 95.56 80 LEU A N 1
ATOM 604 C CA . LEU A 1 80 ? 6.681 -3.856 2.868 1.00 95.56 80 LEU A CA 1
ATOM 605 C C . LEU A 1 80 ? 6.785 -2.349 2.652 1.00 95.56 80 LEU A C 1
ATOM 607 O O . LEU A 1 80 ? 6.854 -1.596 3.617 1.00 95.56 80 LEU A O 1
ATOM 611 N N . LEU A 1 81 ? 6.752 -1.902 1.395 1.00 96.12 81 LEU A N 1
ATOM 612 C CA . LEU A 1 81 ? 6.793 -0.475 1.093 1.00 96.12 81 LEU A CA 1
ATOM 613 C C . LEU A 1 81 ? 5.564 0.247 1.654 1.00 96.12 81 LEU A C 1
ATOM 615 O O . LEU A 1 81 ? 5.718 1.287 2.279 1.00 96.12 81 LEU A O 1
ATOM 619 N N . ALA A 1 82 ? 4.369 -0.331 1.511 1.00 94.38 82 ALA A N 1
ATOM 620 C CA . ALA A 1 82 ? 3.142 0.236 2.069 1.00 94.38 82 ALA A CA 1
ATOM 621 C C . ALA A 1 82 ? 3.139 0.302 3.609 1.00 94.38 82 ALA A C 1
ATOM 623 O O . ALA A 1 82 ? 2.446 1.140 4.176 1.00 94.38 82 ALA A O 1
ATOM 624 N N . ALA A 1 83 ? 3.894 -0.566 4.288 1.00 93.81 83 ALA A N 1
ATOM 625 C CA . ALA A 1 83 ? 4.028 -0.542 5.742 1.00 93.81 83 ALA A CA 1
ATOM 626 C C . ALA A 1 83 ? 5.017 0.528 6.236 1.00 93.81 83 ALA A C 1
ATOM 628 O O . ALA A 1 83 ? 4.869 1.024 7.351 1.00 93.81 83 ALA A O 1
ATOM 629 N N . LEU A 1 84 ? 6.025 0.862 5.424 1.00 94.81 84 LEU A N 1
ATOM 630 C CA . LEU A 1 84 ? 7.142 1.726 5.819 1.00 94.81 84 LEU A CA 1
ATOM 631 C C . LEU A 1 84 ? 7.044 3.157 5.285 1.00 94.81 84 LEU A C 1
ATOM 633 O O . LEU A 1 84 ? 7.726 4.042 5.797 1.00 94.81 84 LEU A O 1
ATOM 637 N N . HIS A 1 85 ? 6.216 3.385 4.269 1.00 95.00 85 HIS A N 1
ATOM 638 C CA . HIS A 1 85 ? 6.152 4.650 3.552 1.00 95.00 85 HIS A CA 1
ATOM 639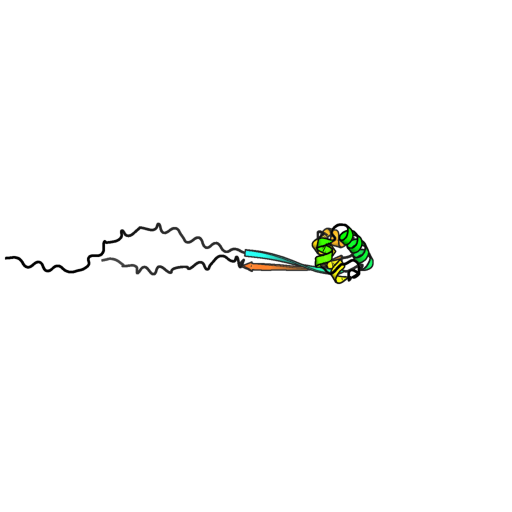 C C . HIS A 1 85 ? 4.737 5.204 3.476 1.00 95.00 85 HIS A C 1
ATOM 641 O O . HIS A 1 85 ? 3.741 4.483 3.551 1.00 95.00 85 HIS A O 1
ATOM 647 N N . THR A 1 86 ? 4.663 6.518 3.298 1.00 91.88 86 THR A N 1
ATOM 648 C CA . THR A 1 86 ? 3.393 7.218 3.099 1.00 91.88 86 THR A CA 1
ATOM 649 C C . THR A 1 86 ? 2.886 7.023 1.678 1.00 91.88 86 THR A C 1
ATOM 651 O O . THR A 1 86 ? 3.663 6.800 0.752 1.00 91.88 86 THR A O 1
ATOM 654 N N . THR A 1 87 ? 1.575 7.151 1.475 1.00 87.19 87 THR A N 1
ATOM 655 C CA . THR A 1 87 ? 0.956 6.886 0.173 1.00 87.19 87 THR A CA 1
ATOM 656 C C . THR A 1 87 ? 1.485 7.778 -0.956 1.00 87.19 87 THR A C 1
ATOM 658 O O . THR A 1 87 ? 1.537 7.336 -2.104 1.00 87.19 87 THR A O 1
ATOM 661 N N . ASP A 1 88 ? 1.934 8.993 -0.636 1.00 89.19 88 ASP A N 1
ATOM 662 C CA . ASP A 1 88 ? 2.561 9.898 -1.603 1.00 89.19 88 ASP A CA 1
ATOM 663 C C . ASP A 1 88 ? 3.911 9.344 -2.090 1.00 89.19 88 ASP A C 1
ATOM 665 O O . ASP A 1 88 ? 4.147 9.263 -3.295 1.00 89.19 88 ASP A O 1
ATOM 669 N N . GLU A 1 89 ? 4.753 8.846 -1.180 1.00 94.19 89 GLU A N 1
ATOM 670 C CA . GLU A 1 89 ? 6.059 8.248 -1.503 1.00 94.19 89 GLU A CA 1
ATOM 671 C C . GLU A 1 89 ? 5.924 6.952 -2.318 1.00 94.19 89 GLU A C 1
ATOM 673 O O . GLU A 1 89 ? 6.781 6.633 -3.146 1.00 94.19 89 GLU A O 1
ATOM 678 N N . LEU A 1 90 ? 4.832 6.198 -2.127 1.00 94.00 90 LEU A N 1
ATOM 679 C CA . LEU A 1 90 ? 4.555 4.974 -2.894 1.00 94.00 90 LEU A CA 1
ATOM 680 C C . LEU A 1 90 ? 4.429 5.243 -4.402 1.00 94.00 90 LEU A C 1
ATOM 682 O O . LEU A 1 90 ? 4.714 4.342 -5.196 1.00 94.00 90 LEU A O 1
ATOM 686 N N . SER A 1 91 ? 4.057 6.468 -4.793 1.00 92.75 91 SER A N 1
ATOM 687 C CA . SER A 1 91 ? 3.964 6.883 -6.199 1.00 92.75 91 SER A CA 1
ATOM 688 C C . SER A 1 91 ? 5.319 6.871 -6.895 1.00 92.75 91 SER A C 1
ATOM 690 O O . SER A 1 91 ? 5.467 6.272 -7.964 1.00 92.75 91 SER A O 1
ATOM 692 N N . ASP A 1 92 ? 6.328 7.436 -6.237 1.00 94.69 92 ASP A N 1
A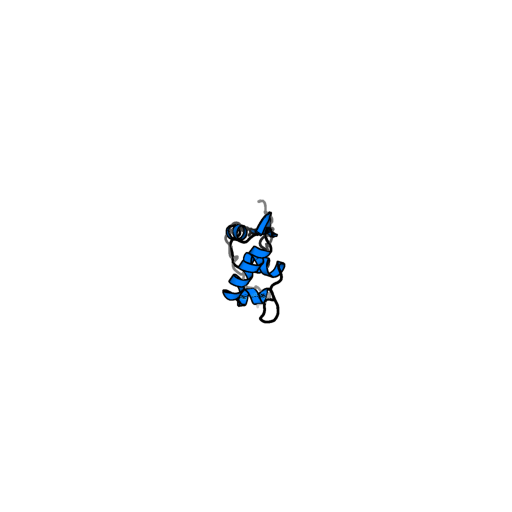TOM 693 C CA . ASP A 1 92 ? 7.702 7.479 -6.742 1.00 94.69 92 ASP A CA 1
ATOM 694 C C . ASP A 1 92 ? 8.356 6.093 -6.760 1.00 94.69 92 ASP A C 1
ATOM 696 O O . ASP A 1 92 ? 9.280 5.847 -7.530 1.00 94.69 92 ASP A O 1
ATOM 700 N N . MET A 1 93 ? 7.851 5.158 -5.950 1.00 96.56 93 MET A N 1
ATOM 701 C CA . MET A 1 93 ? 8.341 3.780 -5.879 1.00 96.56 93 MET A CA 1
ATOM 702 C C . MET A 1 93 ? 7.654 2.820 -6.859 1.00 96.56 93 MET A C 1
ATOM 704 O O . MET A 1 93 ? 7.935 1.620 -6.840 1.00 96.56 93 MET A O 1
ATOM 708 N N . GLY A 1 94 ? 6.787 3.322 -7.744 1.00 94.62 94 GLY A N 1
ATOM 709 C CA . GLY A 1 94 ? 6.164 2.516 -8.796 1.00 94.62 94 GLY A CA 1
ATOM 710 C C . GLY A 1 94 ? 4.870 1.836 -8.361 1.00 94.62 94 GLY A C 1
ATOM 711 O O . GLY A 1 94 ? 4.521 0.769 -8.876 1.00 94.62 94 GLY A O 1
ATOM 712 N N . MET A 1 95 ? 4.151 2.434 -7.413 1.00 96.06 95 MET A N 1
ATOM 713 C CA . MET A 1 95 ? 2.791 2.044 -7.051 1.00 96.06 95 MET A CA 1
ATOM 714 C C . MET A 1 95 ? 1.847 3.232 -7.188 1.00 96.06 95 MET A C 1
ATOM 716 O O . MET A 1 95 ? 2.273 4.367 -7.293 1.00 96.06 95 MET A O 1
ATOM 720 N N . ARG A 1 96 ? 0.540 3.001 -7.218 1.00 93.88 96 ARG A N 1
ATOM 721 C CA . ARG A 1 96 ? -0.446 4.086 -7.156 1.00 93.88 96 ARG A CA 1
ATOM 722 C C . ARG A 1 96 ? -1.710 3.624 -6.466 1.00 93.88 96 ARG A C 1
ATOM 724 O O . ARG A 1 96 ? -2.071 2.451 -6.563 1.00 93.88 96 ARG A O 1
ATOM 731 N N . ILE A 1 97 ? -2.433 4.561 -5.867 1.00 91.19 97 ILE A N 1
ATOM 732 C CA . ILE A 1 97 ? -3.789 4.300 -5.387 1.00 91.19 97 ILE A CA 1
ATOM 733 C C . ILE A 1 97 ? -4.693 4.083 -6.604 1.00 91.19 97 ILE A C 1
ATOM 735 O O . ILE A 1 97 ? -4.806 4.936 -7.488 1.00 91.19 97 ILE A O 1
ATOM 739 N N . ALA A 1 98 ? -5.330 2.921 -6.670 1.00 90.44 98 ALA A N 1
ATOM 740 C CA . ALA A 1 98 ? -6.373 2.633 -7.644 1.00 90.44 98 ALA A CA 1
ATOM 741 C C . ALA A 1 98 ? -7.755 2.994 -7.104 1.00 90.44 98 ALA A C 1
ATOM 743 O O . ALA A 1 98 ? -8.612 3.451 -7.860 1.00 90.44 98 ALA A O 1
ATOM 744 N N . ARG A 1 99 ? -7.966 2.801 -5.801 1.00 90.38 99 ARG A N 1
ATOM 745 C CA . ARG A 1 99 ? -9.224 3.109 -5.133 1.00 90.38 99 ARG A CA 1
ATOM 746 C C . ARG A 1 99 ? -8.972 3.443 -3.673 1.00 90.38 99 ARG A C 1
ATOM 748 O O . ARG A 1 99 ? -8.151 2.813 -3.024 1.00 90.38 99 ARG A O 1
ATOM 755 N N . GLN A 1 100 ? -9.736 4.396 -3.161 1.00 88.75 100 GLN A N 1
ATOM 756 C CA . GLN A 1 100 ? -9.774 4.713 -1.744 1.00 88.75 100 GLN A CA 1
ATOM 757 C C . GLN A 1 100 ? -11.182 4.469 -1.211 1.00 88.75 100 GLN A C 1
ATOM 759 O O . GLN A 1 100 ? -12.172 4.940 -1.774 1.00 88.75 100 GLN A O 1
ATOM 764 N N . THR A 1 101 ? -11.271 3.729 -0.112 1.00 88.69 101 THR A N 1
ATOM 765 C CA . THR A 1 101 ? -12.529 3.421 0.561 1.00 88.69 101 THR A CA 1
ATOM 766 C C . THR A 1 101 ? -12.443 3.874 2.010 1.00 88.69 101 THR A C 1
ATOM 768 O O . THR A 1 101 ? -11.584 3.439 2.768 1.00 88.69 101 THR A O 1
ATOM 771 N N . THR A 1 102 ? -13.359 4.749 2.422 1.00 89.00 102 THR A N 1
ATOM 772 C CA . THR A 1 102 ? -13.533 5.103 3.835 1.00 89.00 102 THR A CA 1
ATOM 773 C C . THR A 1 102 ? -14.683 4.288 4.410 1.00 89.00 102 THR A C 1
ATOM 775 O O . THR A 1 102 ? -15.808 4.374 3.919 1.00 89.00 102 THR A O 1
ATOM 778 N N . ARG A 1 103 ? -14.421 3.540 5.483 1.00 86.00 103 ARG A N 1
ATOM 779 C CA . ARG A 1 103 ? -15.446 2.851 6.265 1.00 86.00 103 ARG A CA 1
ATOM 780 C C . ARG A 1 103 ? -15.562 3.503 7.638 1.00 86.00 103 ARG A C 1
ATOM 782 O O . ARG A 1 103 ? -14.590 3.573 8.383 1.00 86.00 103 ARG A O 1
ATOM 789 N N . THR A 1 104 ? -16.764 3.947 7.977 1.00 83.50 104 THR A N 1
ATOM 790 C CA . THR A 1 104 ? -17.086 4.488 9.299 1.00 83.50 104 THR A CA 1
ATOM 791 C C . THR A 1 104 ? -17.931 3.463 10.041 1.00 83.50 104 THR A C 1
ATOM 793 O O . THR A 1 104 ? -18.990 3.071 9.554 1.00 83.50 104 THR A O 1
ATOM 796 N N . THR A 1 105 ? -17.464 2.995 11.194 1.00 77.81 105 THR A N 1
ATOM 797 C CA . THR A 1 105 ? -18.177 2.020 12.028 1.00 77.81 105 THR A CA 1
ATOM 798 C C . THR A 1 105 ? -18.328 2.545 13.445 1.00 77.81 105 THR A C 1
ATOM 800 O O . THR A 1 105 ? -17.499 3.320 13.917 1.00 77.81 105 THR A O 1
ATOM 803 N N . ALA A 1 106 ? -19.367 2.106 14.158 1.00 75.00 106 ALA A N 1
ATOM 804 C CA . ALA A 1 106 ? -19.382 2.259 15.608 1.00 75.00 106 ALA A CA 1
ATOM 805 C C . ALA A 1 106 ? -18.138 1.555 16.168 1.00 75.00 106 ALA A C 1
ATOM 807 O O . ALA A 1 106 ? -17.836 0.424 15.780 1.00 75.00 106 ALA A O 1
ATOM 808 N N . ALA A 1 107 ? -17.374 2.246 17.008 1.00 65.06 107 ALA A N 1
ATOM 809 C CA . ALA A 1 107 ? -16.186 1.675 17.606 1.00 65.06 107 ALA A CA 1
ATOM 810 C C . ALA A 1 107 ? -16.635 0.572 18.568 1.00 65.06 107 ALA A C 1
ATOM 812 O O . ALA A 1 107 ? -17.211 0.853 19.618 1.00 65.06 107 ALA A O 1
ATOM 813 N N . THR A 1 108 ? -16.358 -0.686 18.230 1.00 61.56 108 THR A N 1
ATOM 814 C CA . THR A 1 108 ? -16.416 -1.800 19.178 1.00 61.56 108 THR A CA 1
ATOM 815 C C . THR A 1 108 ? -15.226 -1.670 20.120 1.00 61.56 108 THR A C 1
ATOM 817 O O . THR A 1 108 ? -14.282 -2.454 20.075 1.00 61.56 108 THR A O 1
ATOM 820 N N . GLN A 1 109 ? -15.204 -0.621 20.942 1.00 54.69 109 GLN A N 1
ATOM 821 C CA . GLN A 1 109 ? -14.316 -0.632 22.089 1.00 54.69 109 GLN A CA 1
ATOM 822 C C . GLN A 1 109 ? -14.791 -1.777 22.981 1.00 54.69 109 GLN A C 1
ATOM 824 O O . GLN A 1 109 ? -15.972 -1.852 23.316 1.00 54.69 109 GLN A O 1
ATOM 829 N N . HIS A 1 110 ? -13.873 -2.672 23.343 1.00 49.94 110 HIS A N 1
ATOM 830 C CA . HIS A 1 110 ? -14.015 -3.690 24.385 1.00 49.94 110 HIS A CA 1
ATOM 831 C C . HIS A 1 110 ? -14.242 -3.034 25.764 1.00 49.94 110 HIS A C 1
ATOM 833 O O . HIS A 1 110 ? -13.484 -3.236 26.708 1.00 49.94 110 HIS A O 1
ATOM 839 N N . ARG A 1 111 ? -15.265 -2.192 25.902 1.00 53.81 111 ARG A N 1
ATOM 840 C CA . ARG A 1 111 ? -15.756 -1.735 27.194 1.00 53.81 111 ARG A CA 1
ATOM 841 C C . ARG A 1 111 ? -16.981 -2.578 27.507 1.00 53.81 111 ARG A C 1
ATOM 843 O O . ARG A 1 111 ? -17.816 -2.785 26.630 1.00 53.81 111 ARG A O 1
ATOM 850 N N . GLY A 1 112 ? -17.026 -3.123 28.724 1.00 52.81 112 GLY A N 1
ATOM 851 C CA . GLY A 1 112 ? -18.128 -3.971 29.176 1.00 52.81 112 GLY A CA 1
ATOM 852 C C . GLY A 1 112 ? -19.488 -3.329 28.874 1.00 52.81 112 GLY A C 1
ATOM 853 O O . GLY A 1 112 ? -19.573 -2.097 28.838 1.00 52.81 112 GLY A O 1
ATOM 854 N N . PRO A 1 113 ? -20.523 -4.142 28.610 1.00 55.34 113 PRO A N 1
ATOM 855 C CA . PRO A 1 113 ? -21.832 -3.650 28.199 1.00 55.34 113 PRO A CA 1
ATOM 856 C C . PRO A 1 113 ? -22.318 -2.565 29.164 1.00 55.34 113 PRO A C 1
ATOM 858 O O . PRO A 1 113 ? -22.327 -2.759 30.379 1.00 55.34 113 PRO A O 1
ATOM 861 N N . VAL A 1 114 ? -22.696 -1.407 28.621 1.00 57.53 114 VAL A N 1
ATOM 862 C CA . VAL A 1 114 ? -23.352 -0.359 29.403 1.00 57.53 114 VAL A CA 1
ATOM 863 C C . VAL A 1 114 ? -24.798 -0.801 29.596 1.00 57.53 114 VAL A C 1
ATOM 865 O O . VAL A 1 114 ? -25.608 -0.704 28.676 1.00 57.53 114 VAL A O 1
ATOM 868 N N . THR A 1 115 ? -25.108 -1.340 30.774 1.00 52.78 115 THR A N 1
ATOM 869 C CA . THR A 1 115 ? -26.481 -1.676 31.161 1.00 52.78 115 THR A CA 1
ATOM 870 C C . THR A 1 115 ? -27.251 -0.380 31.383 1.00 52.78 115 THR A C 1
ATOM 872 O O . THR A 1 115 ? -26.951 0.380 32.302 1.00 52.78 115 THR A O 1
ATOM 875 N N . LEU A 1 116 ? -28.224 -0.107 30.516 1.00 55.66 116 LEU A N 1
ATOM 876 C CA . LEU A 1 116 ? -29.171 0.985 30.700 1.00 55.66 116 LEU A CA 1
ATOM 877 C C . LEU A 1 116 ? -30.372 0.432 31.471 1.00 55.66 116 LEU A C 1
ATOM 879 O O . LEU A 1 116 ? -31.157 -0.336 30.918 1.00 55.66 116 LEU A O 1
ATOM 883 N N . GLU A 1 117 ? -30.496 0.789 32.749 1.00 57.19 117 GLU A N 1
ATOM 884 C CA . GLU A 1 117 ? -31.693 0.471 33.527 1.00 57.19 117 GLU A CA 1
ATOM 885 C C . GLU A 1 117 ? -32.800 1.476 33.197 1.00 57.19 117 GLU A C 1
ATOM 887 O O . GLU A 1 117 ? -32.673 2.681 33.431 1.00 57.19 117 GLU A O 1
ATOM 892 N N . LEU A 1 118 ? -33.893 0.969 32.624 1.00 46.41 118 LEU A N 1
ATOM 893 C CA . LEU A 1 118 ? -35.112 1.731 32.396 1.00 46.41 118 LEU A CA 1
ATOM 894 C C . LEU A 1 118 ? -35.791 1.932 33.760 1.00 46.41 118 LEU A C 1
ATOM 896 O O . LEU A 1 118 ? -36.434 1.023 34.279 1.00 46.41 118 LEU A O 1
ATOM 900 N N . SER A 1 119 ? -35.610 3.100 34.381 1.00 48.44 119 SER A N 1
ATOM 901 C CA . SER A 1 119 ? -36.410 3.472 35.552 1.00 48.44 119 SER A CA 1
ATOM 902 C C . SER A 1 119 ? -37.804 3.875 35.084 1.00 48.44 119 SER A C 1
ATOM 904 O O . SER A 1 119 ? -38.041 5.037 34.761 1.00 48.44 119 SER A O 1
ATOM 906 N N . ASP A 1 120 ? -38.706 2.899 35.028 1.00 49.06 120 ASP A N 1
ATOM 907 C CA . ASP A 1 120 ? -40.139 3.140 34.890 1.00 49.06 120 ASP A CA 1
ATOM 908 C C . ASP A 1 120 ? -40.655 3.644 36.248 1.00 49.06 120 ASP A C 1
ATOM 910 O O . ASP A 1 120 ? -40.899 2.873 37.177 1.00 49.06 120 ASP A O 1
ATOM 914 N N . ALA A 1 121 ? -40.689 4.965 36.425 1.00 46.94 121 ALA A N 1
ATOM 915 C CA . ALA A 1 121 ? -41.356 5.574 37.566 1.00 46.94 121 ALA A CA 1
ATOM 916 C C . ALA A 1 121 ? -42.800 5.861 37.140 1.00 46.94 121 ALA A C 1
ATOM 918 O O . ALA A 1 121 ? -42.984 6.705 36.262 1.00 46.94 121 ALA A O 1
ATOM 919 N N . PRO A 1 122 ? -43.823 5.211 37.730 1.00 47.22 122 PRO A N 1
ATOM 920 C CA . PRO A 1 122 ? -45.191 5.615 37.465 1.00 47.22 122 PRO A CA 1
ATOM 921 C C . PRO A 1 122 ? -45.363 7.045 37.976 1.00 47.22 122 PRO A C 1
ATOM 923 O O . PRO A 1 122 ? -45.126 7.337 39.153 1.00 47.22 122 PRO A O 1
ATOM 926 N N . GLU A 1 123 ? -45.756 7.938 37.073 1.00 52.53 123 GLU A N 1
ATOM 927 C CA . GLU A 1 123 ? -46.278 9.251 37.418 1.00 52.53 123 GLU A CA 1
ATOM 928 C C . GLU A 1 123 ? -47.520 9.023 38.288 1.00 52.53 123 GLU A C 1
ATOM 930 O O . GLU A 1 123 ? -48.600 8.718 37.785 1.00 52.53 123 GLU A O 1
ATOM 935 N N . GLN A 1 124 ? -47.379 9.102 39.616 1.00 46.16 124 GLN A N 1
ATOM 936 C CA . GLN A 1 124 ? -48.550 9.276 40.470 1.00 46.16 124 GLN A CA 1
ATOM 937 C C . GLN A 1 124 ? -49.005 10.723 40.342 1.00 46.16 124 GLN A C 1
ATOM 939 O O . GLN A 1 124 ? -48.591 11.625 41.070 1.00 46.16 124 GLN A O 1
ATOM 944 N N . GLU A 1 125 ? -49.832 10.894 39.321 1.00 42.78 125 GLU A N 1
ATOM 945 C CA . GLU A 1 125 ? -50.760 11.983 39.110 1.00 42.78 125 GLU A CA 1
ATOM 946 C C . GLU A 1 125 ? -51.597 12.205 40.377 1.00 42.78 125 GLU A C 1
ATOM 948 O O . GLU A 1 125 ? -52.094 11.266 41.003 1.00 42.78 125 GLU A O 1
ATOM 953 N N . GLY A 1 126 ? -51.656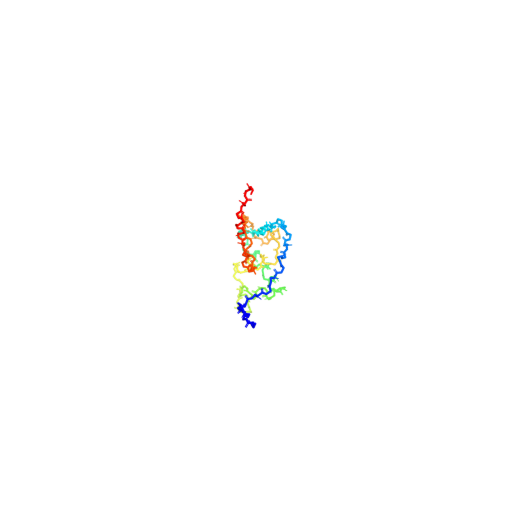 13.461 40.812 1.00 45.03 126 GLY A N 1
ATOM 954 C CA . GLY A 1 126 ? -52.121 13.818 42.141 1.00 45.03 126 GLY A CA 1
ATOM 955 C C . GLY A 1 126 ? -53.603 13.566 42.409 1.00 45.03 126 GLY A C 1
ATOM 956 O O . GLY A 1 126 ? -54.459 13.705 41.536 1.00 45.03 126 GLY A O 1
ATOM 957 N N . ARG A 1 127 ? -53.897 13.331 43.689 1.00 35.09 127 ARG A N 1
ATOM 958 C CA . ARG A 1 127 ? -54.981 13.994 44.418 1.00 35.09 127 ARG A CA 1
ATOM 959 C C . ARG A 1 127 ? -54.821 13.828 45.920 1.00 35.09 127 ARG A C 1
ATOM 961 O O . ARG A 1 127 ? -54.477 12.708 46.348 1.00 35.09 127 ARG A O 1
#